Protein AF-A0A2V6V5C0-F1 (afdb_monomer)

Structure (mmCIF, N/CA/C/O backbone):
data_AF-A0A2V6V5C0-F1
#
_entry.id   AF-A0A2V6V5C0-F1
#
loop_
_atom_site.group_PDB
_atom_site.id
_atom_site.type_symbol
_atom_site.label_atom_id
_atom_site.label_alt_id
_atom_site.label_comp_id
_atom_site.label_asym_id
_atom_site.label_entity_id
_atom_site.label_seq_id
_atom_site.pdbx_PDB_ins_code
_atom_site.Cartn_x
_atom_site.Cartn_y
_atom_site.Cartn_z
_atom_site.occupancy
_atom_site.B_iso_or_equiv
_atom_site.auth_seq_id
_atom_site.auth_comp_id
_atom_site.auth_asym_id
_atom_site.auth_atom_id
_atom_site.pdbx_PDB_model_num
ATOM 1 N N . MET A 1 1 ? -14.704 -4.924 1.610 1.00 51.19 1 MET A N 1
ATOM 2 C CA . MET A 1 1 ? -13.574 -4.077 2.049 1.00 51.19 1 MET A CA 1
ATOM 3 C C . MET A 1 1 ? -12.297 -4.798 1.664 1.00 51.19 1 MET A C 1
ATOM 5 O O . MET A 1 1 ? -12.049 -5.864 2.209 1.00 51.19 1 MET A O 1
ATOM 9 N N . GLY A 1 2 ? -11.581 -4.300 0.654 1.00 65.50 2 GLY A N 1
ATOM 10 C CA . GLY A 1 2 ? -10.354 -4.932 0.157 1.00 65.50 2 GLY A CA 1
ATOM 11 C C . GLY A 1 2 ? -9.175 -4.612 1.074 1.00 65.50 2 GLY A C 1
ATOM 12 O O . GLY A 1 2 ? -9.040 -3.477 1.528 1.00 65.50 2 GLY A O 1
ATOM 13 N N . SER A 1 3 ? -8.350 -5.608 1.385 1.00 81.38 3 SER A N 1
ATOM 14 C CA . SER A 1 3 ? -7.111 -5.408 2.141 1.00 81.38 3 SER A CA 1
ATOM 15 C C . SER A 1 3 ? -6.019 -4.824 1.241 1.00 81.38 3 SER A C 1
ATOM 17 O O . SER A 1 3 ? -6.105 -4.890 0.012 1.00 81.38 3 SER A O 1
ATOM 19 N N . VAL A 1 4 ? -4.960 -4.271 1.840 1.00 82.38 4 VAL A N 1
ATOM 20 C CA . VAL A 1 4 ? -3.780 -3.836 1.071 1.00 82.38 4 VAL A CA 1
ATOM 21 C C . VAL A 1 4 ? -3.181 -5.010 0.292 1.00 82.38 4 VAL A C 1
ATOM 23 O O . VAL A 1 4 ? -2.782 -4.843 -0.857 1.00 82.38 4 VAL A O 1
ATOM 26 N N . LEU A 1 5 ? -3.168 -6.206 0.890 1.00 81.88 5 LEU A N 1
ATOM 27 C CA . LEU A 1 5 ? -2.694 -7.418 0.227 1.00 81.88 5 LEU A CA 1
ATOM 28 C C . LEU A 1 5 ? -3.514 -7.731 -1.025 1.00 81.88 5 LEU A C 1
ATOM 30 O O . LEU A 1 5 ? -2.923 -7.998 -2.059 1.00 81.88 5 LEU A O 1
ATOM 34 N N . ASP A 1 6 ? -4.843 -7.658 -0.959 1.00 82.19 6 ASP A N 1
ATOM 35 C CA . ASP A 1 6 ? -5.712 -7.909 -2.115 1.00 82.19 6 ASP A CA 1
ATOM 36 C C . ASP A 1 6 ? -5.412 -6.922 -3.259 1.00 82.19 6 ASP A C 1
ATOM 38 O O . ASP A 1 6 ? -5.215 -7.325 -4.406 1.00 82.19 6 ASP A O 1
ATOM 42 N N . LEU A 1 7 ? -5.228 -5.637 -2.928 1.00 81.12 7 LEU A N 1
ATOM 43 C CA . LEU A 1 7 ? -4.862 -4.601 -3.899 1.00 81.12 7 LEU A CA 1
ATOM 44 C C . LEU A 1 7 ? -3.481 -4.838 -4.538 1.00 81.12 7 LEU A C 1
ATOM 46 O O . LEU A 1 7 ? -3.330 -4.646 -5.747 1.00 81.12 7 LEU A O 1
ATOM 50 N N . LEU A 1 8 ? -2.481 -5.220 -3.739 1.00 78.94 8 LEU A N 1
ATOM 51 C CA . LEU A 1 8 ? -1.104 -5.434 -4.200 1.00 78.94 8 LEU A CA 1
ATOM 52 C C . LEU A 1 8 ? -0.880 -6.825 -4.822 1.00 78.94 8 LEU A C 1
ATOM 54 O O . LEU A 1 8 ? 0.071 -7.004 -5.576 1.00 78.94 8 LEU A O 1
ATOM 58 N N . SER A 1 9 ? -1.731 -7.805 -4.514 1.00 78.25 9 SER A N 1
ATOM 59 C CA . SER A 1 9 ? -1.669 -9.171 -5.046 1.00 78.25 9 SER A CA 1
ATOM 60 C C . SER A 1 9 ? -2.431 -9.295 -6.368 1.00 78.25 9 SER A C 1
ATOM 62 O O . SER A 1 9 ? -1.965 -9.970 -7.285 1.00 78.25 9 SER A O 1
ATOM 64 N N . ALA A 1 10 ? -3.549 -8.574 -6.530 1.00 70.19 10 ALA A N 1
ATOM 65 C CA . ALA A 1 10 ? -4.369 -8.611 -7.746 1.00 70.19 10 ALA A CA 1
ATOM 66 C C . ALA A 1 10 ? -3.692 -7.998 -8.988 1.00 70.19 10 ALA A 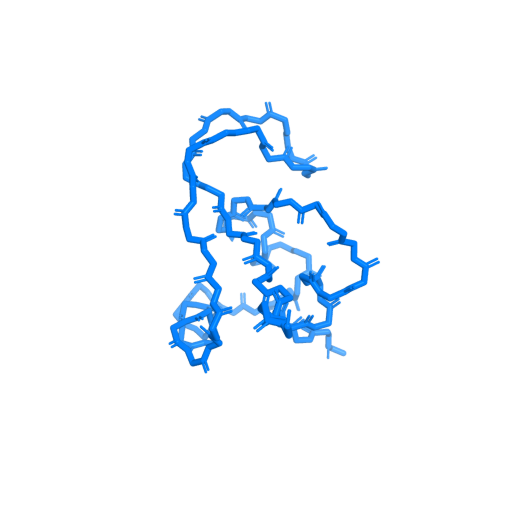C 1
ATOM 68 O O . ALA A 1 10 ? -4.167 -8.169 -10.113 1.00 70.19 10 ALA A O 1
ATOM 69 N N . ARG A 1 11 ? -2.594 -7.256 -8.821 1.00 58.50 11 ARG A N 1
ATOM 70 C CA . ARG A 1 11 ? -1.839 -6.655 -9.922 1.00 58.50 11 ARG A CA 1
AT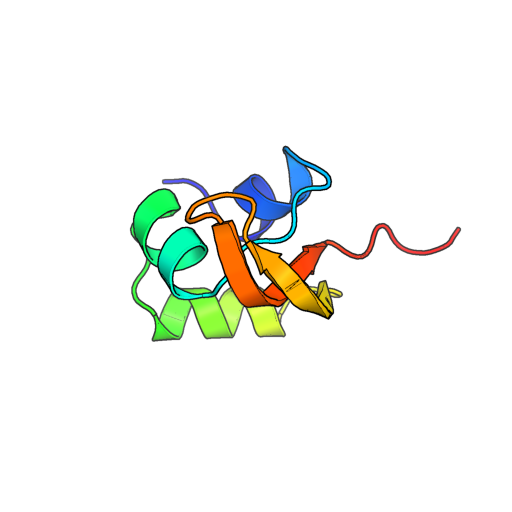OM 71 C C . ARG A 1 11 ? -0.378 -6.549 -9.516 1.00 58.50 11 ARG A C 1
ATOM 73 O O . ARG A 1 11 ? -0.083 -5.975 -8.479 1.00 58.50 11 ARG A O 1
ATOM 80 N N . ALA A 1 12 ? 0.533 -6.931 -10.409 1.00 59.94 12 ALA A N 1
ATOM 81 C CA . ALA A 1 12 ? 1.955 -6.566 -10.353 1.00 59.94 12 ALA A CA 1
ATOM 82 C C . ALA A 1 12 ? 2.197 -5.038 -10.491 1.00 59.94 12 ALA A C 1
ATOM 84 O O . ALA A 1 12 ? 3.225 -4.597 -10.997 1.00 59.94 12 ALA A O 1
ATOM 85 N N . ALA A 1 13 ? 1.217 -4.214 -10.114 1.00 66.56 13 ALA A N 1
ATOM 86 C CA . ALA A 1 13 ? 1.269 -2.771 -10.159 1.00 66.56 13 ALA A CA 1
ATOM 87 C C . ALA A 1 13 ? 1.649 -2.258 -8.774 1.00 66.56 13 ALA A C 1
ATOM 89 O O . ALA A 1 13 ? 1.019 -2.589 -7.772 1.00 66.56 13 ALA A O 1
ATOM 90 N N . ALA A 1 14 ? 2.668 -1.414 -8.742 1.00 83.44 14 ALA A N 1
ATOM 91 C CA . ALA A 1 14 ? 3.051 -0.701 -7.546 1.00 83.44 14 ALA A CA 1
ATOM 92 C C . ALA A 1 14 ? 2.172 0.550 -7.380 1.00 83.44 14 ALA A C 1
ATOM 94 O O . ALA A 1 14 ? 1.901 1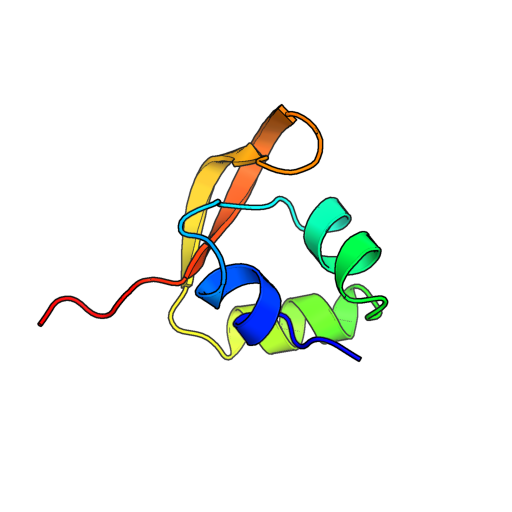.268 -8.351 1.00 83.44 14 ALA A O 1
ATOM 95 N N . PHE A 1 15 ? 1.718 0.824 -6.158 1.00 88.12 15 PHE A N 1
ATOM 96 C CA . PHE A 1 15 ? 0.854 1.970 -5.851 1.00 88.12 15 PHE A CA 1
ATOM 97 C C . PHE A 1 15 ? 1.491 2.868 -4.790 1.00 88.12 15 PHE A C 1
ATOM 99 O O . PHE A 1 15 ? 2.176 2.381 -3.898 1.00 88.12 15 PHE A O 1
ATOM 106 N N . CYS A 1 16 ? 1.251 4.178 -4.865 1.00 90.56 16 CYS A N 1
ATOM 107 C CA . CYS A 1 16 ? 1.590 5.100 -3.781 1.00 90.56 16 CYS A CA 1
ATOM 108 C C . CYS A 1 16 ? 0.607 4.947 -2.607 1.00 90.56 16 CYS A C 1
ATOM 110 O O . CYS A 1 16 ? -0.514 4.457 -2.787 1.00 90.56 16 CYS A O 1
ATOM 112 N N . LEU A 1 17 ? 1.006 5.409 -1.416 1.00 87.81 17 LEU A N 1
ATOM 113 C CA . LEU A 1 17 ? 0.195 5.311 -0.196 1.00 87.81 17 LEU A CA 1
ATOM 114 C C . LEU A 1 17 ? -1.204 5.922 -0.366 1.00 87.81 17 LEU A C 1
ATOM 116 O O . LEU A 1 17 ? -2.187 5.306 0.039 1.00 87.81 17 LEU A O 1
ATOM 120 N N . GLU A 1 18 ? -1.308 7.086 -1.014 1.00 90.00 18 GLU A N 1
ATOM 121 C CA . GLU A 1 18 ? -2.605 7.719 -1.281 1.00 90.00 18 GLU A CA 1
ATOM 122 C C . GLU A 1 18 ? -3.522 6.822 -2.112 1.00 90.00 18 GLU A C 1
ATOM 124 O O . GLU A 1 18 ? -4.656 6.566 -1.721 1.00 90.00 18 GLU A O 1
ATOM 129 N N . CYS A 1 19 ? -3.022 6.257 -3.216 1.00 89.56 19 CYS A N 1
ATOM 130 C CA . CYS A 1 19 ? -3.821 5.354 -4.045 1.00 89.56 19 CYS A CA 1
ATOM 131 C C . CYS A 1 19 ? -4.241 4.090 -3.289 1.00 89.56 19 CYS A C 1
ATOM 133 O O . CYS A 1 19 ? -5.338 3.581 -3.524 1.00 89.56 19 CYS A O 1
ATOM 135 N N . ILE A 1 20 ? -3.394 3.585 -2.388 1.00 88.12 20 ILE A N 1
ATOM 136 C CA . ILE A 1 20 ? -3.724 2.437 -1.538 1.00 88.12 20 ILE A CA 1
ATOM 137 C C . ILE A 1 20 ? -4.873 2.799 -0.597 1.00 88.12 20 ILE A C 1
ATOM 139 O O . ILE A 1 20 ? -5.874 2.085 -0.559 1.00 88.12 20 ILE A O 1
ATOM 143 N N . VAL A 1 21 ? -4.774 3.925 0.108 1.00 91.06 21 VAL A N 1
ATOM 144 C CA . VAL A 1 21 ? -5.811 4.427 1.023 1.00 91.06 21 VAL A CA 1
ATOM 145 C C . VAL A 1 21 ? -7.129 4.675 0.289 1.00 91.06 21 VAL A C 1
ATOM 147 O O . VAL A 1 21 ? -8.165 4.159 0.705 1.00 91.06 21 VAL A O 1
ATOM 150 N N . THR A 1 22 ? -7.102 5.369 -0.851 1.00 90.31 22 THR A N 1
ATOM 151 C CA . THR A 1 22 ? -8.305 5.658 -1.645 1.00 90.31 22 THR A CA 1
ATOM 152 C C . THR A 1 22 ? -8.977 4.388 -2.167 1.00 90.31 22 THR A C 1
ATOM 154 O O . THR A 1 22 ? -10.201 4.290 -2.132 1.00 90.31 22 THR A O 1
ATOM 157 N N . ARG A 1 23 ? -8.208 3.403 -2.655 1.00 87.50 23 ARG A N 1
ATOM 158 C CA . ARG A 1 23 ? -8.780 2.175 -3.242 1.00 87.50 23 ARG A CA 1
AT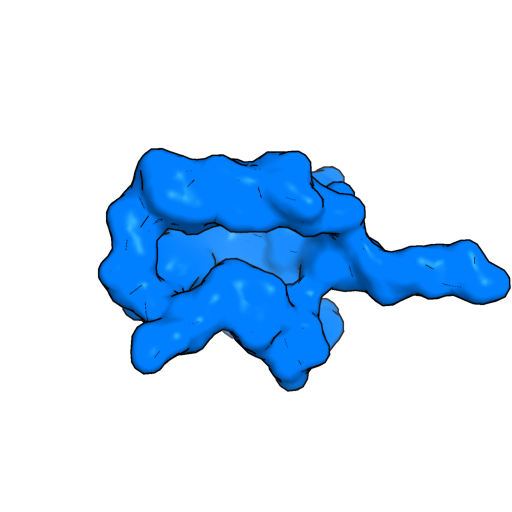OM 159 C C . ARG A 1 23 ? -9.244 1.160 -2.207 1.00 87.50 23 ARG A C 1
ATOM 161 O O . ARG A 1 23 ? -10.207 0.444 -2.460 1.00 87.50 23 ARG A O 1
ATOM 168 N N . THR A 1 24 ? -8.561 1.074 -1.070 1.00 86.38 24 THR A N 1
ATOM 169 C CA . THR A 1 24 ? -8.943 0.153 0.012 1.00 86.38 24 THR A CA 1
ATOM 170 C C . THR A 1 24 ? -10.016 0.748 0.926 1.00 86.38 24 THR A C 1
ATOM 172 O O . THR A 1 24 ? -10.750 0.002 1.574 1.00 86.38 24 THR A O 1
ATOM 175 N N . GLY A 1 25 ? -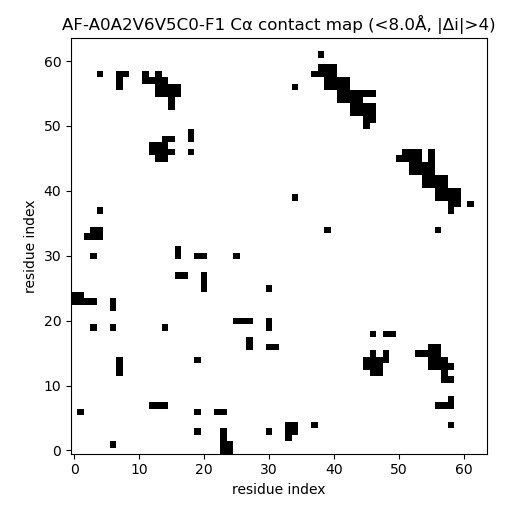10.128 2.081 0.980 1.00 89.19 25 GLY A N 1
ATOM 176 C CA . GLY A 1 25 ? -10.980 2.796 1.932 1.00 89.19 25 GLY A CA 1
ATOM 177 C C . GLY A 1 25 ? -10.471 2.720 3.377 1.00 89.19 25 GLY A C 1
ATOM 178 O O . GLY A 1 25 ? -11.197 3.077 4.303 1.00 89.19 25 GLY A O 1
ATOM 179 N N . LEU A 1 26 ? -9.247 2.224 3.589 1.00 88.44 26 LEU A N 1
ATOM 180 C CA . LEU A 1 26 ? -8.624 2.137 4.907 1.00 88.44 26 LEU A CA 1
ATOM 181 C C . LEU A 1 26 ? -8.146 3.513 5.364 1.00 88.44 26 LEU A C 1
ATOM 183 O O . LEU A 1 26 ? -7.783 4.359 4.553 1.00 88.44 26 LEU A O 1
ATOM 187 N N . ARG A 1 27 ? -8.054 3.727 6.679 1.00 89.06 27 ARG A N 1
ATOM 188 C CA . ARG A 1 27 ? -7.282 4.866 7.188 1.00 89.06 27 ARG A CA 1
ATOM 189 C C . ARG A 1 27 ? -5.804 4.686 6.854 1.00 89.06 27 ARG A C 1
ATOM 191 O O . ARG A 1 27 ? -5.314 3.559 6.833 1.00 89.06 27 ARG A O 1
ATOM 198 N N . ALA A 1 28 ? -5.095 5.799 6.668 1.00 84.62 28 ALA A N 1
ATOM 199 C CA . ALA A 1 28 ? -3.664 5.796 6.367 1.00 84.62 28 ALA A CA 1
ATOM 200 C C . ALA A 1 28 ? -2.856 4.966 7.375 1.00 84.62 28 ALA A C 1
ATOM 202 O O . ALA A 1 28 ? -2.054 4.138 6.968 1.00 84.62 28 ALA A O 1
ATOM 203 N N . ASP A 1 29 ? -3.140 5.110 8.670 1.00 87.94 29 ASP A N 1
ATOM 204 C CA . ASP A 1 29 ? -2.466 4.360 9.736 1.00 87.94 29 ASP A CA 1
ATOM 205 C C . ASP A 1 29 ? -2.666 2.838 9.600 1.00 87.94 29 ASP A C 1
ATOM 207 O O . ASP A 1 29 ? -1.713 2.063 9.592 1.00 87.94 29 ASP A O 1
ATOM 211 N N . THR A 1 30 ? -3.906 2.406 9.347 1.00 88.69 30 THR A N 1
ATOM 212 C CA . THR A 1 30 ? -4.239 0.994 9.110 1.00 88.69 30 THR A CA 1
ATOM 213 C C . THR A 1 30 ? -3.610 0.464 7.823 1.00 88.69 30 THR A C 1
ATOM 215 O O . THR A 1 30 ? -3.144 -0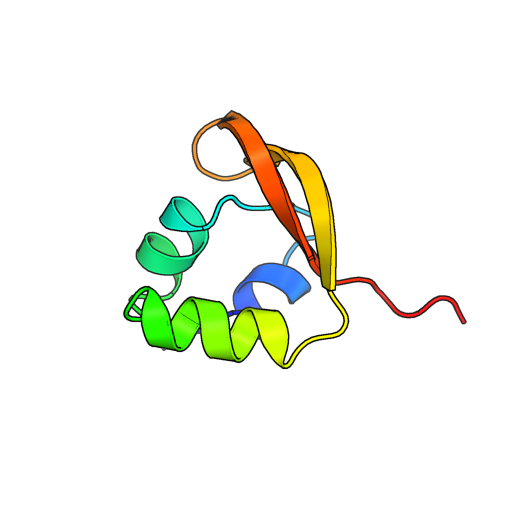.675 7.793 1.00 88.69 30 THR A O 1
ATOM 218 N N . ALA A 1 31 ? -3.583 1.272 6.761 1.00 86.75 31 ALA A N 1
ATOM 219 C CA . ALA A 1 31 ? -2.922 0.909 5.514 1.00 86.75 31 ALA A CA 1
ATOM 220 C C . ALA A 1 31 ? -1.412 0.736 5.732 1.00 86.75 31 ALA A C 1
ATOM 222 O O . ALA A 1 31 ? -0.866 -0.273 5.307 1.00 86.75 31 ALA A O 1
ATOM 223 N N . ILE A 1 32 ? -0.757 1.649 6.457 1.00 86.25 32 ILE A N 1
ATOM 224 C CA . ILE A 1 32 ? 0.672 1.566 6.798 1.00 86.25 32 ILE A CA 1
ATOM 225 C C . ILE A 1 32 ? 0.959 0.334 7.660 1.00 86.25 32 ILE A C 1
ATOM 227 O O . ILE A 1 32 ? 1.911 -0.390 7.379 1.00 86.25 32 ILE A O 1
ATOM 231 N N . ALA A 1 33 ? 0.133 0.050 8.668 1.00 87.94 33 ALA A N 1
ATOM 232 C CA . ALA A 1 33 ? 0.285 -1.144 9.496 1.00 87.94 33 ALA A CA 1
ATOM 233 C C . ALA A 1 33 ? 0.185 -2.433 8.661 1.00 87.94 33 ALA A C 1
ATOM 235 O O . ALA A 1 33 ? 1.007 -3.334 8.820 1.00 87.94 33 ALA A O 1
ATOM 236 N N . GLN A 1 34 ? -0.772 -2.505 7.727 1.00 87.19 34 GLN A N 1
ATOM 237 C CA . GLN A 1 34 ? -0.892 -3.641 6.807 1.00 87.19 34 GLN A CA 1
ATOM 238 C C . GLN A 1 34 ? 0.282 -3.727 5.833 1.00 87.19 34 GLN A C 1
ATOM 240 O O . GLN A 1 34 ? 0.780 -4.821 5.597 1.00 87.19 34 GLN A O 1
ATOM 245 N N . ILE A 1 35 ? 0.740 -2.597 5.290 1.00 82.81 35 ILE A N 1
ATOM 246 C CA . ILE A 1 35 ? 1.931 -2.528 4.439 1.00 82.81 35 ILE A CA 1
ATOM 247 C C . ILE A 1 35 ? 3.126 -3.103 5.209 1.00 82.81 35 ILE A C 1
ATOM 249 O O . ILE A 1 35 ? 3.707 -4.086 4.767 1.00 82.81 35 ILE A O 1
ATOM 253 N N . ASN A 1 36 ? 3.430 -2.584 6.401 1.00 84.38 36 ASN A N 1
ATOM 254 C CA . ASN A 1 36 ? 4.546 -3.043 7.238 1.00 84.38 36 ASN A CA 1
ATOM 255 C C . ASN A 1 36 ? 4.455 -4.521 7.647 1.00 84.38 36 ASN A C 1
ATOM 257 O O . ASN A 1 36 ? 5.484 -5.151 7.869 1.00 84.38 36 ASN A O 1
ATOM 261 N N . ALA A 1 37 ? 3.247 -5.080 7.739 1.00 84.69 37 ALA A N 1
ATOM 262 C CA . ALA A 1 37 ? 3.037 -6.494 8.042 1.00 84.69 37 ALA A CA 1
ATOM 263 C C . ALA A 1 37 ? 3.286 -7.431 6.841 1.00 84.69 37 ALA A C 1
ATOM 265 O O . ALA A 1 37 ? 3.361 -8.646 7.024 1.00 84.69 37 ALA A O 1
ATOM 266 N N . LEU A 1 38 ? 3.399 -6.899 5.619 1.00 77.62 38 LEU A N 1
ATOM 267 C CA . LEU A 1 38 ? 3.635 -7.677 4.403 1.00 77.62 38 LEU A CA 1
ATOM 268 C C . LEU A 1 38 ? 5.119 -7.662 4.005 1.00 77.62 38 LEU A C 1
ATOM 270 O O . LEU A 1 38 ? 5.771 -6.624 4.128 1.00 77.62 38 LEU A O 1
ATOM 274 N N . PRO A 1 39 ? 5.647 -8.756 3.421 1.00 71.25 39 PRO A N 1
ATOM 275 C CA . PRO A 1 39 ? 6.938 -8.749 2.742 1.00 71.25 39 PRO A CA 1
ATOM 276 C C . PRO A 1 39 ? 6.794 -7.992 1.413 1.00 71.25 39 PRO A C 1
ATOM 278 O O . PRO A 1 39 ? 6.633 -8.569 0.340 1.00 71.25 39 PRO A O 1
ATOM 281 N N . HIS A 1 40 ? 6.769 -6.669 1.478 1.00 70.31 40 HIS A N 1
ATOM 282 C CA . HIS A 1 40 ? 6.646 -5.796 0.318 1.00 70.31 40 HIS A CA 1
ATOM 283 C C . HIS A 1 40 ? 7.995 -5.142 0.008 1.00 70.31 40 HIS A C 1
ATOM 285 O O . HIS A 1 40 ? 8.875 -5.044 0.865 1.00 70.31 40 HIS A O 1
ATOM 291 N N . ARG A 1 41 ? 8.169 -4.681 -1.234 1.00 68.25 41 ARG A N 1
ATOM 292 C CA . ARG A 1 41 ? 9.297 -3.818 -1.602 1.00 68.25 41 ARG A CA 1
ATOM 293 C C . ARG A 1 41 ? 8.778 -2.401 -1.786 1.00 68.25 41 ARG A C 1
ATOM 295 O O . ARG A 1 41 ? 7.915 -2.164 -2.633 1.00 68.25 41 ARG A O 1
ATOM 302 N N . VAL A 1 42 ? 9.306 -1.473 -0.991 1.00 79.06 42 VAL A N 1
ATOM 303 C CA . VAL A 1 42 ? 9.201 -0.043 -1.288 1.00 79.06 42 VAL A CA 1
ATOM 304 C C . VAL A 1 42 ? 10.254 0.264 -2.340 1.00 79.06 42 VAL A C 1
ATOM 306 O O . 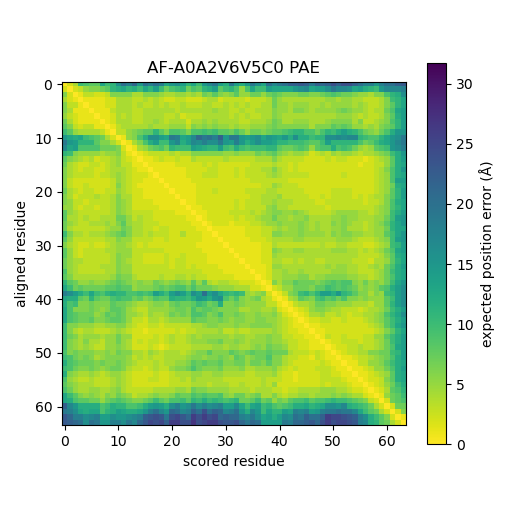VAL A 1 42 ? 11.436 -0.010 -2.141 1.00 79.06 42 VAL A O 1
ATOM 309 N N . THR A 1 43 ? 9.819 0.786 -3.478 1.00 80.81 43 THR A N 1
ATOM 310 C CA . THR A 1 43 ? 10.713 1.218 -4.558 1.00 80.81 43 THR A CA 1
ATOM 311 C C . THR A 1 43 ? 10.318 2.615 -4.999 1.00 80.81 43 THR A C 1
ATOM 313 O O . THR A 1 43 ? 9.198 3.053 -4.747 1.00 80.81 43 THR A O 1
ATOM 316 N N . GLU A 1 44 ? 11.235 3.335 -5.632 1.00 85.50 44 GLU A N 1
ATOM 317 C CA . GLU A 1 44 ? 10.901 4.589 -6.296 1.00 85.50 44 GLU A CA 1
ATOM 318 C C . GLU A 1 44 ? 10.434 4.291 -7.721 1.00 85.50 44 GLU A C 1
ATOM 320 O O . GLU A 1 44 ? 11.059 3.516 -8.448 1.00 85.50 44 GLU A O 1
ATOM 325 N N . GLY A 1 45 ? 9.315 4.877 -8.129 1.00 85.31 45 GLY A N 1
ATOM 326 C CA . GLY A 1 45 ? 8.792 4.683 -9.470 1.00 85.31 45 GLY A CA 1
ATOM 327 C C . GLY A 1 45 ? 7.415 5.291 -9.652 1.00 85.31 45 GLY A C 1
ATOM 328 O O . GLY A 1 45 ? 7.004 6.189 -8.921 1.00 85.31 45 GLY A O 1
ATOM 329 N N . ARG A 1 46 ? 6.706 4.832 -10.683 1.00 87.38 46 ARG A N 1
ATOM 330 C CA . ARG A 1 46 ? 5.437 5.432 -11.093 1.00 87.38 46 ARG A CA 1
ATOM 331 C C . ARG A 1 46 ? 4.250 4.684 -10.503 1.00 87.38 46 ARG A C 1
ATOM 333 O O . ARG A 1 46 ? 4.106 3.482 -10.716 1.00 87.38 46 ARG A O 1
ATOM 340 N N . CYS A 1 47 ? 3.370 5.402 -9.813 1.00 88.06 47 CYS A N 1
ATOM 341 C CA . CYS A 1 47 ? 2.157 4.826 -9.247 1.00 88.06 47 CYS A CA 1
ATOM 342 C C . CYS A 1 47 ? 1.201 4.348 -10.353 1.00 88.06 47 CYS A C 1
ATOM 344 O O . CYS A 1 47 ? 0.805 5.124 -11.225 1.00 88.06 47 CYS A O 1
ATOM 346 N N . GLY A 1 48 ? 0.744 3.095 -10.278 1.00 85.06 48 GLY A N 1
ATOM 347 C CA . GLY A 1 48 ? -0.240 2.535 -11.213 1.00 85.06 48 GLY A CA 1
ATOM 348 C C . GLY A 1 48 ? -1.651 3.134 -11.102 1.00 85.06 48 GLY A C 1
ATOM 349 O O . GLY A 1 48 ? -2.508 2.843 -11.936 1.00 85.06 48 GLY A O 1
ATOM 350 N N . GLY A 1 49 ? -1.915 3.942 -10.069 1.00 86.44 49 GLY A N 1
ATOM 351 C CA . GLY A 1 49 ? -3.190 4.626 -9.841 1.00 86.44 49 GLY A CA 1
ATOM 352 C C . GLY A 1 49 ? -3.204 6.052 -10.391 1.00 86.44 49 GLY A C 1
ATOM 353 O O . GLY A 1 49 ? -3.943 6.335 -11.328 1.00 86.44 49 GLY A O 1
ATOM 354 N N . CYS A 1 50 ? -2.383 6.934 -9.817 1.00 88.50 50 CYS A N 1
ATOM 355 C CA . CYS A 1 50 ? -2.348 8.363 -10.151 1.00 88.50 50 CYS A CA 1
ATOM 356 C C . CYS A 1 50 ? -1.258 8.756 -11.162 1.00 88.50 50 CYS A C 1
ATOM 358 O O . CYS A 1 50 ? -1.240 9.898 -11.601 1.00 88.50 50 CYS A O 1
ATOM 360 N N . ARG A 1 51 ? -0.364 7.836 -11.557 1.00 85.88 51 ARG A N 1
ATOM 361 C CA . ARG A 1 51 ? 0.791 8.087 -12.447 1.00 85.88 51 ARG A CA 1
ATOM 362 C C . ARG A 1 51 ? 1.847 9.072 -11.924 1.00 85.88 51 ARG A C 1
ATOM 364 O O . ARG A 1 51 ? 2.798 9.358 -12.657 1.00 85.88 51 ARG A O 1
ATOM 371 N N . GLU A 1 52 ? 1.734 9.505 -10.673 1.00 88.12 52 GLU A N 1
ATOM 372 C CA . GLU A 1 52 ? 2.773 10.265 -9.974 1.00 88.12 52 GLU A CA 1
AT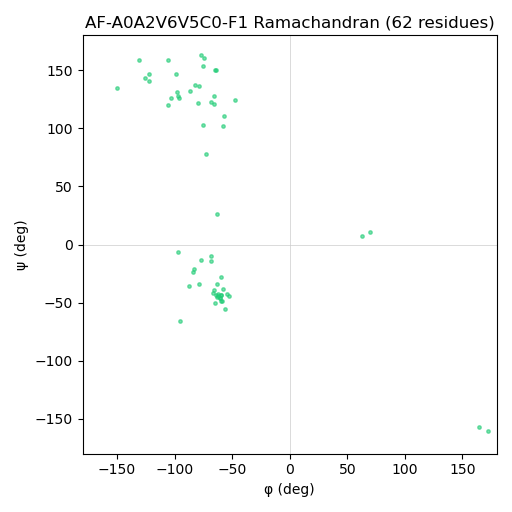OM 373 C C . GLU A 1 52 ? 4.043 9.429 -9.789 1.00 88.12 52 GLU A C 1
ATOM 375 O O . GLU A 1 52 ? 3.984 8.196 -9.692 1.00 88.12 52 GLU A O 1
ATOM 380 N N . VAL A 1 53 ? 5.190 10.107 -9.759 1.00 86.94 53 VAL A N 1
ATOM 381 C CA . VAL A 1 53 ? 6.504 9.503 -9.504 1.00 86.94 53 VAL A CA 1
ATOM 382 C C . VAL A 1 53 ? 6.862 9.704 -8.035 1.00 86.94 53 VAL A C 1
ATOM 384 O O . VAL A 1 53 ? 6.753 10.814 -7.524 1.00 86.94 53 VAL A O 1
ATOM 387 N N . GLY A 1 54 ? 7.279 8.637 -7.355 1.00 87.12 54 GLY A N 1
ATOM 388 C CA . GLY A 1 54 ? 7.667 8.685 -5.947 1.00 87.12 54 GLY A CA 1
ATOM 389 C C . GLY A 1 54 ? 7.737 7.297 -5.304 1.00 87.12 54 GLY A C 1
ATOM 390 O O . GLY A 1 54 ? 7.891 6.301 -6.019 1.00 87.12 54 GLY A O 1
ATOM 391 N N . PRO A 1 55 ? 7.618 7.201 -3.967 1.00 85.12 55 PRO A N 1
ATOM 392 C CA . PRO A 1 55 ? 7.623 5.921 -3.270 1.00 85.12 55 PRO A CA 1
ATOM 393 C C . PRO A 1 55 ? 6.358 5.119 -3.593 1.00 85.12 55 PRO A C 1
ATOM 395 O O . PRO A 1 55 ? 5.224 5.555 -3.362 1.00 85.12 55 PRO A O 1
ATOM 398 N N . ILE A 1 56 ? 6.570 3.918 -4.118 1.00 88.88 56 ILE A N 1
ATOM 399 C CA . ILE A 1 56 ? 5.534 2.966 -4.503 1.00 88.88 56 ILE A CA 1
ATOM 400 C C . ILE A 1 56 ? 5.735 1.644 -3.759 1.00 88.88 56 ILE A C 1
ATOM 402 O O . ILE A 1 56 ? 6.855 1.161 -3.576 1.00 88.88 56 ILE A O 1
ATOM 406 N N . PHE A 1 57 ? 4.624 1.048 -3.343 1.00 87.56 57 PHE A N 1
ATOM 407 C CA . PHE A 1 57 ? 4.580 -0.228 -2.642 1.00 87.56 57 PHE A CA 1
ATOM 408 C C . PHE A 1 57 ? 4.144 -1.309 -3.626 1.00 87.56 57 PHE A C 1
ATOM 410 O O . PHE A 1 57 ? 3.100 -1.176 -4.272 1.00 87.56 57 PHE A O 1
ATOM 417 N N . ALA A 1 58 ? 4.940 -2.369 -3.741 1.00 83.25 58 ALA A N 1
ATOM 418 C CA . ALA A 1 58 ? 4.618 -3.551 -4.532 1.00 83.25 58 ALA A CA 1
A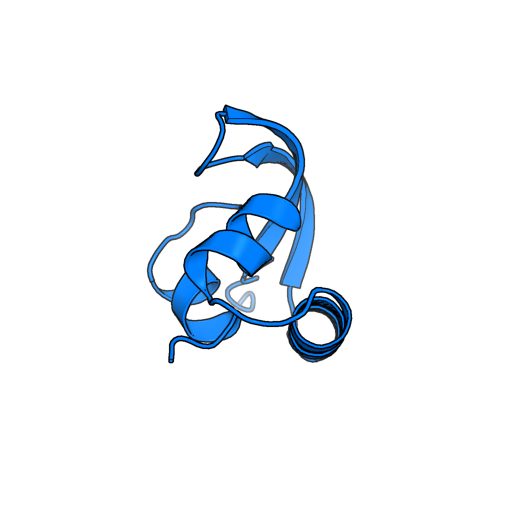TOM 419 C C . ALA A 1 58 ? 4.730 -4.808 -3.666 1.00 83.25 58 ALA A C 1
ATOM 421 O O . ALA A 1 58 ? 5.628 -4.915 -2.824 1.00 83.25 58 ALA A O 1
ATOM 422 N N . HIS A 1 59 ? 3.839 -5.775 -3.889 1.00 78.75 59 HIS A N 1
ATOM 423 C CA . HIS A 1 59 ? 3.957 -7.078 -3.247 1.00 78.75 59 HIS A CA 1
ATOM 424 C C . HIS A 1 59 ? 5.212 -7.782 -3.774 1.00 78.75 59 HIS A C 1
ATOM 426 O O . HIS A 1 59 ? 5.337 -8.008 -4.980 1.00 78.75 59 HIS A O 1
ATOM 432 N N . ALA A 1 60 ? 6.149 -8.131 -2.888 1.00 67.31 60 ALA A N 1
ATOM 433 C CA . ALA A 1 60 ? 7.252 -8.987 -3.282 1.00 67.31 60 ALA A CA 1
ATOM 434 C C . ALA A 1 60 ? 6.681 -10.402 -3.383 1.00 67.31 60 ALA A C 1
ATOM 436 O O . ALA A 1 60 ? 6.421 -11.047 -2.370 1.00 67.31 60 ALA A O 1
ATOM 437 N N . ALA A 1 61 ? 6.436 -10.887 -4.603 1.00 59.34 61 ALA A N 1
ATOM 438 C CA . ALA A 1 61 ? 6.313 -12.325 -4.792 1.00 59.34 61 ALA A CA 1
ATOM 439 C C . ALA A 1 61 ? 7.632 -12.912 -4.284 1.00 59.34 61 ALA A C 1
ATOM 441 O O . ALA A 1 61 ? 8.687 -12.593 -4.836 1.00 59.34 61 ALA A O 1
ATOM 442 N N . GLY A 1 62 ? 7.583 -13.629 -3.157 1.00 51.34 62 GLY A N 1
ATOM 443 C CA . GLY A 1 62 ? 8.766 -14.233 -2.565 1.00 51.34 62 GLY A CA 1
ATOM 444 C C . GLY A 1 62 ? 9.536 -14.954 -3.661 1.00 51.34 62 GLY A C 1
ATOM 445 O O . GLY A 1 62 ? 8.955 -15.742 -4.404 1.00 51.34 62 GLY A O 1
ATOM 446 N N . SER A 1 63 ? 10.808 -14.599 -3.816 1.00 42.12 63 SER A N 1
ATOM 447 C CA . SER A 1 63 ? 11.735 -15.331 -4.665 1.00 42.12 63 SER A CA 1
ATOM 448 C C . SER A 1 63 ? 11.769 -16.773 -4.160 1.00 42.12 63 SER A C 1
ATOM 450 O O . SER A 1 63 ? 12.335 -17.031 -3.100 1.00 42.12 63 SER A O 1
ATOM 452 N N . GLY A 1 64 ? 11.066 -17.659 -4.866 1.00 39.81 64 GLY A N 1
ATOM 453 C CA . GLY A 1 64 ? 11.335 -19.092 -4.847 1.00 39.81 64 GLY A CA 1
ATOM 454 C C . GLY A 1 64 ? 12.595 -19.386 -5.640 1.00 39.81 64 GLY A C 1
ATOM 455 O O . GLY A 1 64 ? 12.851 -18.637 -6.613 1.00 39.81 64 GLY A O 1
#

Solvent-accessible surface area (backbone atoms only — not comparable to full-atom values): 3735 Å² total; per-residue (Å²): 129,58,48,70,62,53,62,28,66,78,34,101,46,29,30,27,69,67,52,47,26,68,72,35,70,45,56,64,68,60,46,50,54,51,52,72,74,45,75,54,44,80,42,79,41,62,17,71,71,83,64,50,74,42,69,17,45,28,59,48,75,75,86,123

Sequence (64 aa):
MGSVLDLLSARAAAFCLECIVTRTGLRADTAIAQINALPHRVTEGRCGGCREVGPIFAHAAGSG

pLDDT: mean 80.06, std 11.96, range [39.81, 91.06]

Nearest PDB structures (foldseek):
  1ku9-assembly1_B  TM=7.594E-01  e=4.059E-01  Methanocaldococcus jannaschii
  5y6i-assembly1_A  TM=7.045E-01  e=3.555E-01  Pseudomonas aeruginosa
  5jbr-assembly1_B  TM=6.653E-01  e=1.743E+00  Beutenbergia cavernae DSM 12333
  5whm-assembly1_A  TM=5.639E-01  e=3.379E+00  Brucella abortus
  9gc3-assembly1_A  TM=5.405E-01  e=4.706E+00  Saccharomyces cerevisiae

Radius of gyration: 10.67 Å; Cα contacts (8 Å, |Δi|>4): 106; chains: 1; bounding box: 25×29×22 Å

Mean predicted aligned error: 5.84 Å

Secondary structure (DSSP, 8-state):
---HHHHHHS-S--B-HHHHHHHH---HHHHHHHHHHS-EEEEEEE-TTT--EEEEEEE-----

Foldseek 3Di:
DDALCNVQVVDQFWADLVQSCVVVVDDSVRNVVSLVVAPWDFDFQAHPGPRDTGTTIHHPPPDD